Protein AF-A0A7V8XJC9-F1 (afdb_monomer_lite)

Secondary structure (DSSP, 8-state):
--SHHHHHHHHHHHHHHHHHHHHHHHHHHHHHHHH--HHHHHHHHHHHHHHHHHHHHHHHHHHHHH-HHHHHHHHHHHHHHHHHHHHHHHHHH-

Structure (mmCIF, N/CA/C/O backbone):
data_AF-A0A7V8XJC9-F1
#
_entry.id   AF-A0A7V8XJC9-F1
#
loop_
_atom_site.group_PDB
_atom_site.id
_atom_site.type_symbol
_atom_site.label_atom_id
_atom_site.label_alt_id
_atom_site.label_comp_id
_atom_site.label_asym_id
_atom_site.label_entity_id
_atom_site.label_seq_id
_atom_site.pdbx_PDB_ins_code
_atom_site.Cartn_x
_atom_site.Cartn_y
_atom_site.Cartn_z
_atom_site.occupancy
_atom_site.B_iso_or_equiv
_atom_site.auth_seq_id
_atom_site.auth_comp_id
_atom_site.auth_asym_id
_atom_site.auth_atom_id
_atom_site.pdbx_PDB_model_num
ATOM 1 N N . MET A 1 1 ? 27.954 10.703 -20.710 1.00 50.50 1 MET A N 1
ATOM 2 C CA . MET A 1 1 ? 26.887 10.033 -19.932 1.00 50.50 1 MET A CA 1
ATOM 3 C C . MET A 1 1 ? 26.847 10.648 -18.543 1.00 50.50 1 MET A C 1
ATOM 5 O O . MET A 1 1 ? 27.680 10.333 -17.701 1.00 50.50 1 MET A O 1
ATOM 9 N N . THR A 1 2 ? 25.978 11.633 -18.349 1.00 59.44 2 THR A N 1
ATOM 10 C CA . THR A 1 2 ? 25.906 12.434 -17.121 1.00 59.44 2 THR A CA 1
ATOM 11 C C . THR A 1 2 ? 25.391 11.551 -15.981 1.00 59.44 2 THR A C 1
ATOM 13 O O . THR A 1 2 ? 24.415 10.839 -16.175 1.00 59.44 2 THR A O 1
ATOM 16 N N . ARG A 1 3 ? 26.045 11.555 -14.810 1.00 68.75 3 ARG A N 1
ATOM 17 C CA . ARG A 1 3 ? 25.683 10.723 -13.633 1.00 68.75 3 ARG A CA 1
ATOM 18 C C . ARG A 1 3 ? 24.507 11.286 -12.816 1.00 68.75 3 ARG A C 1
ATOM 20 O O . ARG A 1 3 ? 24.005 10.632 -11.907 1.00 68.75 3 ARG A O 1
ATOM 27 N N . VAL A 1 4 ? 24.051 12.484 -13.179 1.00 76.12 4 VAL A N 1
ATOM 28 C CA . VAL A 1 4 ? 22.926 13.224 -12.583 1.00 76.12 4 VAL A CA 1
ATOM 29 C C . VAL A 1 4 ? 21.620 12.412 -12.451 1.00 76.12 4 VAL A C 1
ATOM 31 O O . VAL A 1 4 ? 21.049 12.436 -11.362 1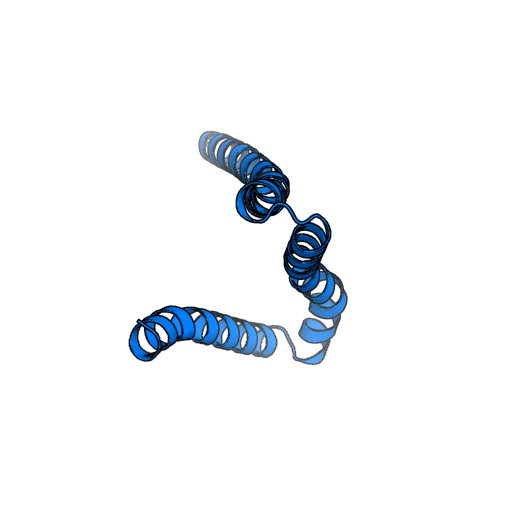.00 76.12 4 VAL A O 1
ATOM 34 N N . PRO A 1 5 ? 21.145 11.643 -13.456 1.00 80.00 5 PRO A N 1
ATOM 35 C CA . PRO A 1 5 ? 19.902 10.883 -13.326 1.00 80.00 5 PRO A CA 1
ATOM 36 C C . PRO A 1 5 ? 19.999 9.749 -12.296 1.00 80.00 5 PRO A C 1
ATOM 38 O O . PRO A 1 5 ? 19.009 9.466 -11.632 1.00 80.00 5 PRO A O 1
ATOM 41 N N . LEU A 1 6 ? 21.179 9.147 -12.096 1.00 86.19 6 LEU A N 1
ATOM 42 C CA . LEU A 1 6 ? 21.379 8.116 -11.069 1.00 86.19 6 LEU A CA 1
ATOM 43 C C . LEU A 1 6 ? 21.334 8.712 -9.659 1.00 86.19 6 LEU A C 1
ATOM 45 O O . LEU A 1 6 ? 20.706 8.139 -8.775 1.00 86.19 6 LEU A O 1
ATOM 49 N N . GLY A 1 7 ? 21.957 9.878 -9.458 1.00 89.75 7 GLY A N 1
ATOM 50 C CA . GLY A 1 7 ? 21.912 10.587 -8.176 1.00 89.75 7 GLY A CA 1
ATOM 51 C C . GLY A 1 7 ? 20.489 10.990 -7.785 1.00 89.75 7 GLY A C 1
ATOM 52 O O . GLY A 1 7 ? 20.084 10.773 -6.645 1.00 89.75 7 GLY A O 1
ATOM 53 N N . ALA A 1 8 ? 19.708 11.496 -8.744 1.00 87.44 8 ALA A N 1
ATOM 54 C CA . ALA A 1 8 ? 18.303 11.839 -8.530 1.00 87.44 8 ALA A CA 1
ATOM 55 C C . ALA A 1 8 ? 17.446 10.606 -8.190 1.00 87.44 8 ALA A C 1
ATOM 57 O O . ALA A 1 8 ? 16.665 10.647 -7.241 1.00 87.44 8 ALA A O 1
ATOM 58 N N . LEU A 1 9 ? 17.632 9.495 -8.912 1.00 91.56 9 LEU A N 1
ATOM 59 C CA . LEU A 1 9 ? 16.942 8.230 -8.639 1.00 91.56 9 LEU A CA 1
ATOM 60 C C . LEU A 1 9 ? 17.261 7.692 -7.242 1.00 91.56 9 LEU A C 1
ATOM 62 O O . LEU A 1 9 ? 16.352 7.299 -6.518 1.00 91.56 9 LEU A O 1
ATOM 66 N N . LEU A 1 10 ? 18.537 7.697 -6.852 1.00 92.50 10 LEU A N 1
ATOM 67 C CA . LEU A 1 10 ? 18.970 7.228 -5.536 1.00 92.50 10 LEU A CA 1
ATOM 68 C C . LEU A 1 10 ? 18.409 8.101 -4.416 1.00 92.50 10 LEU A C 1
ATOM 70 O O . LEU A 1 10 ? 17.877 7.567 -3.447 1.00 92.50 10 LEU A O 1
ATOM 74 N N . ALA A 1 11 ? 18.472 9.426 -4.559 1.00 93.38 11 ALA A N 1
ATOM 75 C CA . ALA A 1 11 ? 17.903 10.347 -3.580 1.00 93.38 11 ALA A CA 1
ATOM 76 C C . ALA A 1 11 ? 16.389 10.137 -3.431 1.00 93.38 11 ALA A C 1
ATOM 78 O O . ALA A 1 11 ? 15.898 9.981 -2.313 1.00 93.38 11 ALA A O 1
ATOM 79 N N . ALA A 1 12 ? 15.661 10.046 -4.549 1.00 91.69 12 ALA A N 1
ATOM 80 C CA . ALA A 1 12 ? 14.233 9.747 -4.540 1.00 91.69 12 ALA A CA 1
ATOM 81 C C . ALA A 1 12 ? 13.943 8.403 -3.855 1.00 91.69 12 ALA A C 1
ATOM 83 O O . ALA A 1 12 ? 13.041 8.318 -3.027 1.00 91.69 12 ALA A O 1
ATOM 84 N N . ASN A 1 13 ? 14.737 7.368 -4.138 1.00 92.44 13 ASN A N 1
ATOM 85 C CA . ASN A 1 13 ? 14.567 6.044 -3.547 1.00 92.44 13 ASN A CA 1
ATOM 86 C C . ASN A 1 13 ? 14.814 6.053 -2.029 1.00 92.44 13 ASN A C 1
ATOM 88 O O . ASN A 1 13 ? 13.998 5.528 -1.276 1.00 92.44 13 ASN A O 1
ATOM 92 N N . VAL A 1 14 ? 15.875 6.724 -1.567 1.00 94.38 14 VAL A N 1
ATOM 93 C CA . VAL A 1 14 ? 16.182 6.891 -0.136 1.00 94.38 14 VAL A CA 1
ATOM 94 C C . VAL A 1 14 ? 15.043 7.604 0.586 1.00 94.38 14 VAL A C 1
ATOM 96 O O . VAL A 1 14 ? 14.587 7.134 1.630 1.00 94.38 14 VAL A O 1
ATOM 99 N N . ILE A 1 15 ? 14.549 8.707 0.019 1.00 94.00 15 ILE A N 1
ATOM 100 C CA . ILE A 1 15 ? 13.414 9.450 0.576 1.00 94.00 15 ILE A CA 1
ATOM 101 C C . ILE A 1 15 ? 12.177 8.548 0.634 1.00 94.00 15 ILE A C 1
ATOM 103 O O . ILE A 1 15 ? 11.527 8.461 1.674 1.00 94.00 15 ILE A O 1
ATOM 107 N N . SER A 1 16 ? 11.887 7.822 -0.447 1.00 91.31 16 SER A N 1
ATOM 108 C CA . SER A 1 16 ? 10.709 6.959 -0.542 1.00 91.31 16 SER A CA 1
ATOM 109 C C . SER A 1 16 ? 10.754 5.800 0.455 1.00 91.31 16 SER A C 1
ATOM 111 O O . SER A 1 16 ? 9.764 5.539 1.137 1.00 91.31 16 SER A O 1
ATOM 113 N N . ILE A 1 17 ? 11.899 5.122 0.588 1.00 92.00 17 ILE A N 1
ATOM 114 C CA . ILE A 1 17 ? 12.078 4.031 1.556 1.00 92.00 17 ILE A CA 1
ATOM 115 C C . ILE A 1 17 ? 11.942 4.569 2.978 1.00 92.00 17 ILE A C 1
ATOM 117 O O . ILE A 1 17 ? 11.254 3.958 3.796 1.00 92.00 17 ILE A O 1
ATOM 121 N N . THR A 1 18 ? 12.556 5.716 3.269 1.00 92.62 18 THR A N 1
ATOM 122 C CA . THR A 1 18 ? 12.471 6.350 4.591 1.00 92.62 18 THR A CA 1
ATOM 123 C C . THR A 1 18 ? 11.025 6.698 4.930 1.00 92.62 18 THR A C 1
ATOM 125 O O . THR A 1 18 ? 10.537 6.312 5.991 1.00 92.62 18 THR A O 1
ATOM 128 N N . GLY A 1 19 ? 10.308 7.335 4.000 1.00 87.94 19 GLY A N 1
ATOM 129 C CA . GLY A 1 19 ? 8.885 7.634 4.145 1.00 87.94 19 GLY A CA 1
ATOM 130 C C . GLY A 1 19 ? 8.062 6.376 4.407 1.00 87.94 19 GLY A C 1
ATOM 131 O O . GLY A 1 19 ? 7.310 6.330 5.373 1.00 87.94 19 GLY A O 1
ATOM 132 N N . ASN A 1 20 ? 8.281 5.311 3.633 1.00 89.56 20 ASN A N 1
ATOM 133 C CA . ASN A 1 20 ? 7.557 4.052 3.802 1.00 89.56 20 ASN A CA 1
ATOM 134 C C . ASN A 1 20 ? 7.794 3.416 5.185 1.00 89.56 20 ASN A C 1
ATOM 136 O O . ASN A 1 20 ? 6.864 2.886 5.793 1.00 89.56 20 ASN A O 1
ATOM 140 N N . ARG A 1 21 ? 9.021 3.496 5.718 1.00 86.50 21 ARG A N 1
ATOM 141 C CA . ARG A 1 21 ? 9.335 3.035 7.082 1.00 86.50 21 ARG A CA 1
ATOM 142 C C . ARG A 1 21 ? 8.645 3.879 8.147 1.00 86.50 21 ARG A C 1
ATOM 144 O O . ARG A 1 21 ? 8.100 3.319 9.093 1.00 86.50 21 ARG A O 1
ATOM 151 N N . LEU A 1 22 ? 8.620 5.199 7.976 1.00 88.38 22 LEU A N 1
ATOM 152 C CA . LEU A 1 22 ? 7.892 6.093 8.876 1.00 88.38 22 LEU A CA 1
ATOM 153 C C . LEU A 1 22 ? 6.388 5.793 8.852 1.00 88.38 22 LEU A C 1
ATOM 155 O O . LEU A 1 22 ? 5.785 5.666 9.912 1.00 88.38 22 LEU A O 1
ATOM 159 N N . THR A 1 23 ? 5.791 5.585 7.676 1.00 86.44 23 THR A N 1
ATOM 160 C CA . THR A 1 23 ? 4.370 5.228 7.525 1.00 86.44 23 THR A CA 1
ATOM 161 C C . THR A 1 23 ? 4.021 3.911 8.222 1.00 86.44 23 THR A C 1
ATOM 163 O O . THR A 1 23 ? 2.985 3.830 8.882 1.00 86.44 23 THR A O 1
ATOM 166 N N . GLN A 1 24 ? 4.899 2.904 8.142 1.00 81.38 24 GLN A N 1
ATOM 167 C CA . GLN A 1 24 ? 4.713 1.615 8.824 1.00 81.38 24 GLN A CA 1
ATOM 168 C C . GLN A 1 24 ? 4.606 1.752 10.350 1.00 81.38 24 GLN A C 1
ATOM 170 O O . GLN A 1 24 ? 3.923 0.948 10.978 1.00 81.38 24 GLN A O 1
ATOM 175 N N . LEU A 1 25 ? 5.241 2.768 10.941 1.00 82.25 25 LEU A N 1
ATOM 176 C CA . LEU A 1 25 ? 5.140 3.072 12.371 1.00 82.25 25 LEU A CA 1
ATOM 177 C C . LEU A 1 25 ? 3.997 4.052 12.675 1.00 82.25 25 LEU A C 1
ATOM 179 O O . LEU A 1 25 ? 3.284 3.890 13.666 1.00 82.25 25 LEU A O 1
ATOM 183 N N . ALA A 1 26 ? 3.798 5.047 11.810 1.00 82.75 26 ALA A N 1
ATOM 184 C CA . ALA A 1 26 ? 2.823 6.114 11.998 1.00 82.75 26 ALA A CA 1
ATOM 185 C C . ALA A 1 26 ? 1.375 5.610 11.950 1.00 82.75 26 ALA A C 1
ATOM 187 O O . ALA A 1 26 ? 0.565 6.057 12.755 1.00 82.75 26 ALA A O 1
ATOM 188 N N . ILE A 1 27 ? 1.039 4.669 11.056 1.00 80.75 27 ILE A N 1
ATOM 189 C CA . ILE A 1 27 ? -0.333 4.143 10.938 1.00 80.75 27 ILE A CA 1
ATOM 190 C C . ILE A 1 27 ? -0.770 3.416 12.227 1.00 80.75 27 ILE A C 1
ATOM 192 O O . ILE A 1 27 ? -1.795 3.798 12.798 1.00 80.75 27 ILE A O 1
ATOM 196 N N . PRO A 1 28 ? -0.018 2.426 12.753 1.00 77.50 28 PRO A N 1
ATOM 197 C CA . PRO A 1 28 ? -0.353 1.800 14.031 1.00 77.50 28 PRO A CA 1
ATOM 198 C C . PRO A 1 28 ? -0.393 2.800 15.192 1.00 77.50 28 PRO A C 1
ATOM 200 O O . PRO A 1 28 ? -1.313 2.747 16.011 1.00 77.50 28 PRO A O 1
ATOM 203 N N . TRP A 1 29 ? 0.565 3.735 15.249 1.00 80.81 29 TRP A N 1
ATOM 204 C CA . TRP A 1 29 ? 0.592 4.780 16.277 1.00 80.81 29 TRP A CA 1
ATOM 205 C C . TRP A 1 29 ? -0.672 5.641 16.233 1.00 80.81 29 TRP A C 1
ATOM 207 O O . TRP A 1 29 ? -1.302 5.874 17.262 1.00 80.81 29 TRP A O 1
ATOM 217 N N . PHE A 1 30 ? -1.078 6.089 15.048 1.00 78.81 30 PHE A N 1
ATOM 218 C CA . PHE A 1 30 ? -2.269 6.911 14.865 1.00 78.81 30 PHE A CA 1
ATOM 219 C C . PHE A 1 30 ? -3.536 6.181 15.323 1.00 78.81 30 PHE A C 1
ATOM 221 O O . PHE A 1 30 ? -4.358 6.754 16.039 1.00 78.81 30 PHE A O 1
ATOM 228 N N . VAL A 1 31 ? -3.671 4.894 14.990 1.00 77.44 31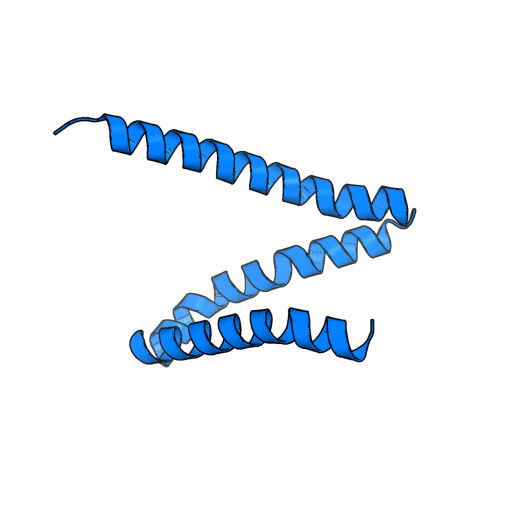 VAL A N 1
ATOM 229 C CA . VAL A 1 31 ? -4.784 4.053 15.467 1.00 77.44 31 VAL A CA 1
ATOM 230 C C . VAL A 1 31 ? -4.750 3.903 16.986 1.00 77.44 31 VAL A C 1
ATOM 232 O O . VAL A 1 31 ? -5.794 3.983 17.636 1.00 77.44 31 VAL A O 1
ATOM 235 N N . LEU A 1 32 ? -3.561 3.728 17.569 1.00 78.31 32 LEU A N 1
ATOM 236 C CA . LEU A 1 32 ? -3.403 3.624 19.018 1.00 78.31 32 LEU A CA 1
ATOM 237 C C . LEU A 1 32 ? -3.848 4.914 19.715 1.00 78.31 32 LEU A C 1
ATOM 239 O O . LEU A 1 32 ? -4.586 4.853 20.694 1.00 78.31 32 LEU A O 1
ATOM 243 N N . GLN A 1 33 ? -3.449 6.071 19.185 1.00 81.06 33 GLN A N 1
ATOM 244 C CA . GLN A 1 33 ? -3.767 7.373 19.766 1.00 81.06 33 GLN A CA 1
ATOM 245 C C . GLN A 1 33 ? -5.249 7.739 19.614 1.00 81.06 33 GLN A C 1
ATOM 247 O O . GLN A 1 33 ? -5.838 8.297 20.534 1.00 81.06 33 GLN A O 1
ATOM 252 N N . THR A 1 34 ? -5.863 7.408 18.477 1.00 74.50 34 THR A N 1
ATOM 253 C CA . THR A 1 34 ? -7.282 7.708 18.214 1.00 74.50 34 THR A CA 1
ATOM 254 C C . THR A 1 34 ? -8.236 6.739 18.905 1.00 74.50 34 THR A C 1
ATOM 256 O O . THR A 1 34 ? -9.323 7.142 19.308 1.00 74.50 34 THR A O 1
ATOM 259 N N . THR A 1 35 ? -7.847 5.471 19.067 1.00 78.06 35 THR A N 1
ATOM 260 C CA . THR A 1 35 ? -8.753 4.421 19.565 1.00 78.06 35 THR A CA 1
ATOM 261 C C . THR A 1 35 ? -8.455 3.971 20.996 1.00 78.06 35 THR A C 1
ATOM 263 O O . THR A 1 35 ? -9.284 3.287 21.594 1.00 78.06 35 THR A O 1
ATOM 266 N N . GLY A 1 36 ? -7.265 4.261 21.535 1.00 77.00 36 GLY A N 1
ATOM 267 C CA . GLY A 1 36 ? -6.813 3.824 22.865 1.00 77.00 36 GLY A CA 1
ATOM 268 C C . GLY A 1 36 ? -6.633 2.306 23.031 1.00 77.00 36 GLY A C 1
ATOM 269 O O . GLY A 1 36 ? -6.282 1.839 24.111 1.00 77.00 36 GLY A O 1
ATOM 270 N N . SER A 1 37 ? -6.874 1.511 21.982 1.00 78.12 37 SER A N 1
ATOM 271 C CA . SER A 1 37 ? -6.917 0.047 22.041 1.00 78.12 37 SER A CA 1
ATOM 272 C C . SER A 1 37 ? -5.752 -0.585 21.283 1.00 78.12 37 SER A C 1
ATOM 274 O O . SER A 1 37 ? -5.725 -0.598 20.052 1.00 78.12 37 SER A O 1
ATOM 276 N N . VAL A 1 38 ? -4.836 -1.201 22.033 1.00 77.50 38 VAL A N 1
ATOM 277 C CA . VAL A 1 38 ? -3.668 -1.928 21.503 1.00 77.50 38 VAL A CA 1
ATOM 278 C C . VAL A 1 38 ? -4.081 -3.090 20.586 1.00 77.50 38 VAL A C 1
ATOM 280 O O . VAL A 1 38 ? -3.419 -3.354 19.585 1.00 77.50 38 VAL A O 1
ATOM 283 N N . ALA A 1 39 ? -5.209 -3.751 20.872 1.00 80.19 39 ALA A N 1
ATOM 284 C CA . ALA A 1 39 ? -5.709 -4.862 20.062 1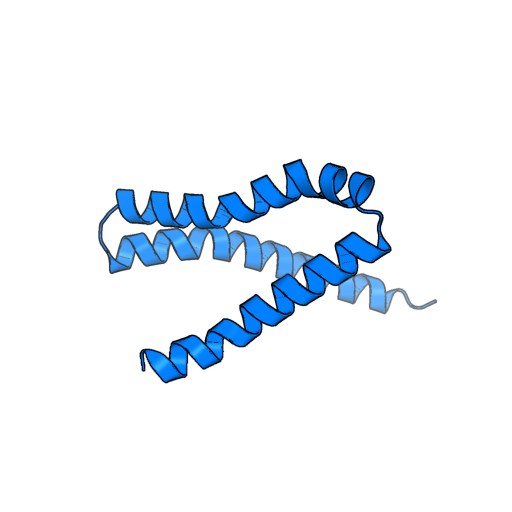.00 80.19 39 ALA A CA 1
ATOM 285 C C . ALA A 1 39 ? -6.081 -4.421 18.635 1.00 80.19 39 ALA A C 1
ATOM 287 O O . ALA A 1 39 ? -5.719 -5.086 17.666 1.00 80.19 39 ALA A O 1
ATOM 288 N N . LYS A 1 40 ? -6.747 -3.266 18.491 1.00 74.56 40 LYS A N 1
ATOM 289 C CA . LYS A 1 40 ? -7.102 -2.703 17.177 1.00 74.56 40 LYS A CA 1
ATOM 290 C C . LYS A 1 40 ? -5.863 -2.245 16.408 1.00 74.56 40 LYS A C 1
ATOM 292 O O . LYS A 1 40 ? -5.772 -2.489 15.209 1.00 74.56 40 LYS A O 1
ATOM 297 N N . THR A 1 41 ? -4.882 -1.666 17.099 1.00 78.81 41 THR A N 1
ATOM 298 C CA . THR A 1 41 ? -3.578 -1.316 16.518 1.00 78.81 41 THR A CA 1
ATOM 299 C C . THR A 1 41 ? -2.849 -2.538 15.958 1.00 78.81 41 THR A C 1
ATOM 301 O O . THR A 1 41 ? -2.371 -2.496 14.824 1.00 78.81 41 THR A O 1
ATOM 304 N N . GLY A 1 42 ? -2.806 -3.643 16.710 1.00 78.94 42 GLY A N 1
ATOM 305 C CA . GLY A 1 42 ? -2.215 -4.901 16.246 1.00 78.94 42 GLY A CA 1
ATOM 306 C C . GLY A 1 42 ? -2.933 -5.474 15.022 1.00 78.94 42 GLY A C 1
ATOM 307 O O . GLY A 1 42 ? -2.284 -5.923 14.081 1.00 78.94 42 GLY A O 1
ATOM 308 N N . LEU A 1 43 ? -4.266 -5.386 14.993 1.00 84.56 43 LEU A N 1
ATOM 309 C CA . LEU A 1 43 ? -5.088 -5.865 13.880 1.00 84.56 43 LEU A CA 1
ATOM 310 C C . LEU A 1 43 ? -4.845 -5.049 12.599 1.00 84.56 43 LEU A C 1
ATOM 312 O O . LEU A 1 43 ? -4.639 -5.621 11.532 1.00 84.56 43 LEU A O 1
ATOM 316 N N . VAL A 1 44 ? -4.775 -3.718 12.705 1.00 80.12 44 VAL A N 1
ATOM 317 C CA . VAL A 1 44 ? -4.420 -2.841 11.575 1.00 80.12 44 VAL A CA 1
ATOM 318 C C . VAL A 1 44 ? -2.998 -3.117 11.088 1.00 80.12 44 VAL A C 1
ATOM 320 O O . VAL A 1 44 ? -2.777 -3.224 9.881 1.00 80.12 44 VAL A O 1
ATOM 323 N N . GLY A 1 45 ? -2.037 -3.294 12.001 1.00 81.31 45 GLY A N 1
ATOM 324 C CA . GLY A 1 45 ? -0.669 -3.668 11.636 1.00 81.31 45 GLY A CA 1
ATOM 325 C C . GLY A 1 45 ? -0.615 -5.004 10.887 1.00 81.31 45 GLY A C 1
ATOM 326 O O . GLY A 1 45 ? 0.038 -5.104 9.848 1.00 81.31 45 GLY A O 1
ATOM 327 N N . PHE A 1 46 ? -1.369 -6.004 11.352 1.00 82.56 46 PHE A N 1
ATOM 328 C CA . PHE A 1 46 ? -1.480 -7.308 10.699 1.00 82.56 46 PHE A CA 1
ATOM 329 C C . PHE A 1 46 ? -2.031 -7.191 9.275 1.00 82.56 46 PHE A C 1
ATOM 331 O O . PHE A 1 46 ? -1.381 -7.637 8.331 1.00 82.56 46 PHE A O 1
ATOM 338 N N . PHE A 1 47 ? -3.176 -6.528 9.091 1.00 85.12 47 PHE A N 1
ATOM 339 C CA . PHE A 1 47 ? -3.776 -6.337 7.766 1.00 85.12 47 PHE A CA 1
ATOM 340 C C . PHE A 1 47 ? -2.955 -5.429 6.842 1.00 85.12 47 PHE A C 1
ATOM 342 O O . PHE A 1 47 ? -3.126 -5.494 5.629 1.00 85.12 47 PHE A O 1
ATOM 349 N N . SER A 1 48 ? -2.037 -4.627 7.384 1.00 80.94 48 SER A N 1
ATOM 350 C CA . SER A 1 48 ? -1.104 -3.825 6.580 1.00 80.94 48 SER A CA 1
ATOM 351 C C . SER A 1 48 ? 0.043 -4.666 6.004 1.00 80.94 48 SER A C 1
ATOM 353 O O . SER A 1 48 ? 0.549 -4.367 4.925 1.00 80.94 48 SER A O 1
ATOM 355 N N . LEU A 1 49 ? 0.463 -5.724 6.707 1.00 81.12 49 LEU A N 1
ATOM 356 C CA . LEU A 1 49 ? 1.560 -6.612 6.291 1.00 81.12 49 LEU A CA 1
AT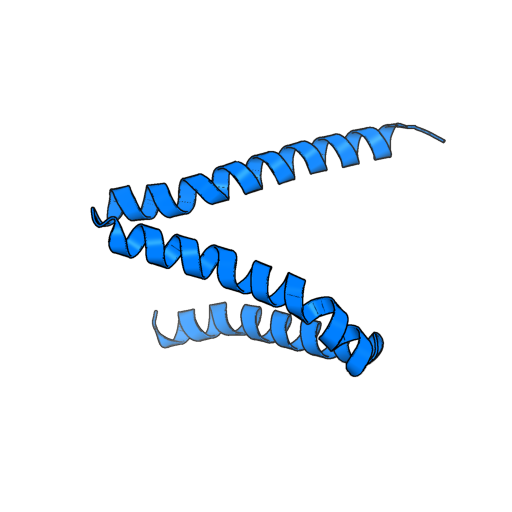OM 357 C C . LEU A 1 49 ? 1.073 -7.852 5.535 1.00 81.12 49 LEU A C 1
ATOM 359 O O . LEU A 1 49 ? 1.776 -8.355 4.660 1.00 81.12 49 LEU A O 1
ATOM 363 N N . LEU A 1 50 ? -0.132 -8.330 5.846 1.00 85.69 50 LEU A N 1
ATOM 364 C CA . LEU A 1 50 ? -0.729 -9.527 5.257 1.00 85.69 50 LEU A CA 1
ATOM 365 C C . LEU A 1 50 ? -0.694 -9.534 3.713 1.00 85.69 50 LEU A C 1
ATOM 367 O O . LEU A 1 50 ? -0.222 -10.524 3.151 1.00 85.69 50 LEU A O 1
ATOM 371 N N . PRO A 1 51 ? -1.098 -8.463 2.998 1.00 78.69 51 PRO A N 1
ATOM 372 C CA . PRO A 1 51 ? -1.109 -8.462 1.537 1.00 78.69 51 PRO A CA 1
ATOM 373 C C . PRO A 1 51 ? 0.304 -8.555 0.962 1.00 78.69 51 PRO A C 1
ATOM 375 O O . PRO A 1 51 ? 0.519 -9.239 -0.037 1.00 78.69 51 PRO A O 1
ATOM 378 N N . PHE A 1 52 ? 1.275 -7.906 1.614 1.00 81.25 52 PHE A N 1
ATOM 379 C CA . PHE A 1 52 ? 2.682 -7.954 1.221 1.00 81.25 52 PHE A CA 1
ATOM 380 C C . PHE A 1 52 ? 3.261 -9.356 1.370 1.00 81.25 52 PHE A C 1
ATOM 382 O O . PHE A 1 52 ? 3.928 -9.830 0.456 1.00 81.25 52 PHE A O 1
ATOM 389 N N . VAL A 1 53 ? 2.992 -10.025 2.494 1.00 85.69 53 VAL A N 1
ATOM 390 C CA . VAL A 1 53 ? 3.482 -11.386 2.758 1.00 85.69 53 VAL A CA 1
ATOM 391 C C . VAL A 1 53 ? 2.851 -12.393 1.798 1.00 85.69 53 VAL A C 1
ATOM 393 O O . VAL A 1 53 ? 3.548 -13.237 1.242 1.00 85.69 53 VAL A O 1
ATOM 396 N N . ILE A 1 54 ? 1.544 -12.289 1.555 1.00 86.44 54 ILE A N 1
ATOM 397 C CA . ILE A 1 54 ? 0.854 -13.154 0.591 1.00 86.44 54 ILE A CA 1
ATOM 398 C C . ILE A 1 54 ? 1.405 -12.917 -0.819 1.00 86.44 54 ILE A C 1
ATOM 400 O O . ILE A 1 54 ? 1.722 -13.875 -1.524 1.00 86.44 54 ILE A O 1
ATOM 404 N N . SER A 1 55 ? 1.569 -11.653 -1.218 1.00 83.00 55 SER A N 1
ATOM 405 C CA . SER A 1 55 ? 2.091 -11.302 -2.542 1.00 83.00 55 SER A CA 1
ATOM 406 C C . SER A 1 55 ? 3.544 -11.735 -2.726 1.00 83.00 55 SER A C 1
ATOM 408 O O . SER A 1 55 ? 3.902 -12.180 -3.811 1.00 83.00 55 SER A O 1
ATOM 410 N N . SER A 1 56 ? 4.386 -11.652 -1.692 1.00 81.50 56 SER A N 1
ATOM 411 C CA . SER A 1 56 ? 5.783 -12.087 -1.782 1.00 81.50 56 SER A CA 1
ATOM 412 C C . SER A 1 56 ? 5.921 -13.609 -1.813 1.00 81.50 56 SER A C 1
ATOM 414 O O . SER A 1 56 ? 6.731 -14.125 -2.579 1.00 81.50 56 SER A O 1
ATOM 416 N N . ALA A 1 57 ? 5.113 -14.333 -1.033 1.00 85.94 57 ALA A N 1
ATOM 417 C CA . ALA A 1 57 ? 5.151 -15.792 -0.982 1.00 85.94 57 ALA A CA 1
ATOM 418 C C . ALA A 1 57 ? 4.542 -16.440 -2.234 1.00 85.94 57 ALA A C 1
ATOM 420 O O . ALA A 1 57 ? 5.083 -17.408 -2.763 1.00 85.94 57 ALA A O 1
ATOM 421 N N . LEU A 1 58 ? 3.409 -15.917 -2.708 1.00 83.50 58 LEU A N 1
ATOM 422 C CA . LEU A 1 58 ? 2.649 -16.529 -3.798 1.00 83.50 58 LEU A CA 1
ATOM 423 C C . LEU A 1 58 ? 2.901 -15.872 -5.154 1.00 83.50 58 LEU A C 1
ATOM 425 O O . LEU A 1 58 ? 2.627 -16.498 -6.173 1.00 83.50 58 LEU A O 1
ATOM 429 N N . GLY A 1 59 ? 3.429 -14.646 -5.196 1.00 78.38 59 GLY A N 1
ATOM 430 C CA . GLY A 1 59 ? 3.588 -13.878 -6.432 1.00 78.38 59 GLY A CA 1
ATOM 431 C C . GLY A 1 59 ? 4.398 -14.618 -7.491 1.00 78.38 59 GLY A C 1
ATOM 432 O O . GLY A 1 59 ? 3.937 -14.740 -8.620 1.00 78.38 59 GLY A O 1
ATOM 433 N N . GLY A 1 60 ? 5.548 -15.189 -7.116 1.00 79.19 60 GLY A N 1
ATOM 434 C CA . GLY A 1 60 ? 6.378 -15.979 -8.034 1.00 79.19 60 GLY A CA 1
ATOM 435 C C . GLY A 1 60 ? 5.652 -17.220 -8.556 1.00 79.19 60 GLY A C 1
ATOM 436 O O . GLY A 1 60 ? 5.486 -17.379 -9.758 1.00 79.19 60 GLY A O 1
ATOM 437 N N . VAL A 1 61 ? 5.105 -18.043 -7.655 1.00 82.38 61 VAL A N 1
ATOM 438 C CA . VAL A 1 61 ? 4.410 -19.294 -8.018 1.00 82.38 61 VAL A CA 1
ATOM 439 C C . VAL A 1 61 ? 3.179 -19.038 -8.895 1.00 82.38 61 VAL A C 1
ATOM 441 O O . VAL A 1 61 ? 2.920 -19.778 -9.844 1.00 82.38 61 VAL A O 1
ATOM 444 N N . ILE A 1 62 ? 2.404 -17.994 -8.594 1.00 79.12 62 ILE A N 1
ATOM 445 C CA . ILE A 1 62 ? 1.218 -17.608 -9.367 1.00 79.12 62 ILE A CA 1
ATOM 446 C C . ILE A 1 62 ? 1.633 -17.113 -10.758 1.00 79.12 62 ILE A C 1
ATOM 448 O O . ILE A 1 62 ? 1.038 -17.535 -11.752 1.00 79.12 62 ILE A O 1
ATOM 452 N N . VAL A 1 63 ? 2.656 -16.259 -10.848 1.00 79.75 63 VAL A N 1
ATOM 453 C CA . VAL A 1 63 ? 3.161 -15.731 -12.127 1.00 79.75 63 VAL A CA 1
ATOM 454 C C . VAL A 1 63 ? 3.742 -16.848 -12.991 1.00 79.75 63 VAL A C 1
ATOM 456 O O . VAL A 1 63 ? 3.413 -16.926 -14.177 1.00 79.75 63 VAL A O 1
ATOM 459 N N . ASP A 1 64 ? 4.518 -17.750 -12.394 1.00 82.25 64 ASP A N 1
ATOM 460 C CA . ASP A 1 64 ? 5.125 -18.889 -13.083 1.00 82.25 64 ASP A CA 1
ATOM 461 C C . ASP A 1 64 ? 4.055 -19.853 -13.619 1.00 82.25 64 ASP A C 1
ATOM 463 O O . ASP A 1 64 ? 4.196 -20.395 -14.716 1.00 82.25 64 ASP A O 1
ATOM 467 N N . ARG A 1 65 ? 2.939 -20.034 -12.893 1.00 81.94 65 ARG A N 1
ATOM 468 C CA . ARG A 1 65 ? 1.861 -20.957 -13.288 1.00 81.94 65 ARG A CA 1
ATOM 469 C C . ARG A 1 65 ? 0.861 -20.361 -14.284 1.00 81.94 65 ARG A C 1
ATOM 471 O O . ARG A 1 65 ? 0.344 -21.094 -15.124 1.00 81.94 65 ARG A O 1
ATOM 478 N N . LEU A 1 66 ? 0.556 -19.063 -14.204 1.00 79.19 66 LEU A N 1
ATOM 479 C CA . LEU A 1 66 ? -0.354 -18.392 -15.150 1.00 79.19 66 LEU A CA 1
ATOM 480 C C . LEU A 1 66 ? 0.355 -17.908 -16.425 1.00 79.19 66 LEU A C 1
ATOM 482 O O . LEU A 1 66 ? -0.308 -17.688 -17.444 1.00 79.19 66 LEU A O 1
ATOM 486 N N . GLY A 1 67 ? 1.677 -17.747 -16.375 1.00 81.25 67 GLY A N 1
ATOM 487 C CA . GLY A 1 67 ? 2.481 -17.115 -17.412 1.00 81.25 67 GLY A CA 1
ATOM 488 C C . GLY A 1 67 ? 2.444 -15.586 -17.319 1.00 81.25 67 GLY A C 1
ATOM 489 O O . GLY A 1 67 ? 1.391 -14.979 -17.094 1.00 81.25 67 GLY A O 1
ATOM 490 N N . TYR A 1 68 ? 3.599 -14.953 -17.558 1.00 79.12 68 TYR A N 1
ATOM 491 C CA . TYR A 1 68 ? 3.835 -13.512 -17.368 1.00 79.12 68 TYR A CA 1
ATOM 492 C C . TYR A 1 68 ? 2.737 -12.602 -17.942 1.00 79.12 68 TYR A C 1
ATOM 494 O O . TYR A 1 68 ? 2.290 -11.667 -17.280 1.00 79.12 68 TYR A O 1
ATOM 502 N N . ARG A 1 69 ? 2.244 -12.894 -19.155 1.00 81.69 69 ARG A N 1
ATOM 503 C CA . ARG A 1 69 ? 1.232 -12.056 -19.821 1.00 81.69 69 ARG A CA 1
ATOM 504 C C . ARG A 1 69 ? -0.133 -12.108 -19.131 1.00 81.69 69 ARG A C 1
ATOM 506 O O . ARG A 1 69 ? -0.793 -11.083 -19.022 1.00 81.69 69 ARG A O 1
ATOM 513 N N . ARG A 1 70 ? -0.571 -13.286 -18.675 1.00 81.75 70 ARG A N 1
ATOM 514 C CA . ARG A 1 70 ? -1.878 -13.438 -18.012 1.00 81.75 70 ARG A CA 1
ATOM 515 C C . ARG A 1 70 ? -1.835 -12.905 -16.588 1.00 81.75 70 ARG A C 1
ATOM 517 O O . ARG A 1 70 ? -2.783 -12.248 -16.178 1.00 81.75 70 ARG A O 1
ATOM 524 N N . ALA A 1 71 ? -0.735 -13.137 -15.873 1.00 82.50 71 ALA A N 1
ATOM 525 C CA . ALA A 1 71 ? -0.551 -12.597 -14.531 1.00 82.50 71 ALA A CA 1
ATOM 526 C C . ALA A 1 71 ? -0.593 -11.059 -14.525 1.00 82.50 71 ALA A C 1
ATOM 528 O O . ALA A 1 71 ? -1.314 -10.494 -13.711 1.00 82.50 71 ALA A O 1
ATOM 529 N N . SER A 1 72 ? 0.076 -10.406 -15.487 1.00 82.88 72 SER A N 1
ATOM 530 C CA . SER A 1 72 ? 0.030 -8.942 -15.643 1.00 82.88 72 SER A CA 1
ATOM 531 C C . SER A 1 72 ? -1.388 -8.430 -15.907 1.00 82.88 72 SER A C 1
ATOM 533 O O . SER A 1 72 ? -1.856 -7.523 -15.233 1.00 82.88 72 SER A O 1
ATOM 535 N N . VAL A 1 73 ? -2.120 -9.045 -16.843 1.00 85.06 73 VAL A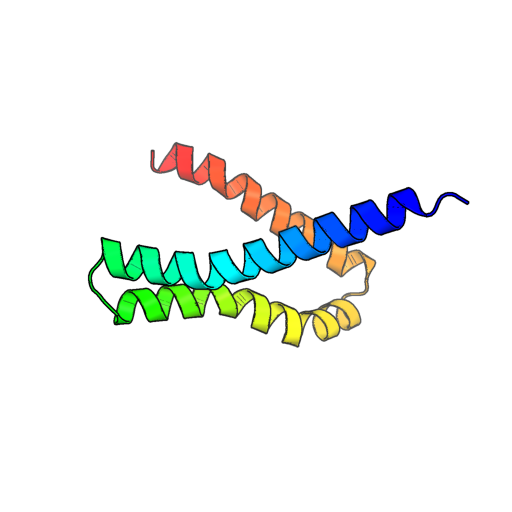 N 1
ATOM 536 C CA . VAL A 1 73 ? -3.496 -8.613 -17.150 1.00 85.06 73 VAL A CA 1
ATOM 537 C C . VAL A 1 73 ? -4.412 -8.769 -15.933 1.00 85.06 73 VAL A C 1
ATOM 539 O O . VAL A 1 73 ? -5.216 -7.886 -15.650 1.00 85.06 73 VAL A O 1
ATOM 542 N N . VAL A 1 74 ? -4.287 -9.868 -15.183 1.00 85.88 74 VAL A N 1
ATOM 543 C CA . VAL A 1 74 ? -5.086 -10.090 -13.969 1.00 85.88 74 VAL A CA 1
ATOM 544 C C . VAL A 1 74 ? -4.720 -9.090 -12.869 1.00 85.88 74 VAL A C 1
ATOM 546 O O . VAL A 1 74 ? -5.626 -8.557 -12.231 1.00 85.88 74 VAL A O 1
ATOM 549 N N . SER A 1 75 ? -3.432 -8.790 -12.660 1.00 82.75 75 SER A N 1
ATOM 550 C CA . SER A 1 75 ? -3.011 -7.790 -11.669 1.00 82.75 75 SER A CA 1
ATOM 551 C C . SER A 1 75 ? -3.472 -6.382 -12.032 1.00 82.75 75 SER A C 1
ATOM 553 O O . SER A 1 75 ? -3.886 -5.633 -11.147 1.00 82.75 75 SER A O 1
ATOM 555 N N . ASP A 1 76 ? -3.458 -6.037 -13.318 1.00 86.25 76 ASP A N 1
ATOM 556 C CA . ASP A 1 76 ? -3.910 -4.733 -13.802 1.00 86.25 76 ASP A CA 1
ATOM 557 C C . ASP A 1 76 ? -5.428 -4.590 -13.643 1.00 86.25 76 ASP A C 1
ATOM 559 O O . ASP A 1 76 ? -5.908 -3.565 -13.160 1.00 86.25 76 ASP A O 1
ATOM 563 N N . LEU A 1 77 ? -6.197 -5.645 -13.942 1.00 89.31 77 LEU A N 1
ATOM 564 C CA . LEU A 1 77 ? -7.645 -5.672 -13.705 1.00 89.31 77 LEU A CA 1
ATOM 565 C C . LEU A 1 77 ? -7.994 -5.618 -12.211 1.00 89.31 77 LEU A C 1
ATOM 567 O O . LEU A 1 77 ? -8.922 -4.907 -11.820 1.00 89.31 77 LEU A O 1
ATOM 571 N N . ALA A 1 78 ? -7.252 -6.330 -11.360 1.00 85.88 78 ALA A N 1
ATOM 572 C CA . ALA A 1 78 ? -7.433 -6.293 -9.907 1.00 85.88 78 ALA A CA 1
ATOM 573 C C . ALA A 1 78 ? -7.095 -4.907 -9.324 1.00 85.88 78 ALA A C 1
ATOM 575 O O . ALA A 1 78 ? -7.809 -4.387 -8.464 1.00 85.88 78 ALA A O 1
ATOM 576 N N . SER A 1 79 ? -6.039 -4.272 -9.834 1.00 82.81 79 SER A N 1
ATOM 577 C CA . SER A 1 79 ? -5.654 -2.913 -9.441 1.00 82.81 79 SER A CA 1
ATOM 578 C C . SER A 1 79 ? -6.693 -1.893 -9.905 1.00 82.81 79 SER A C 1
ATOM 580 O O . SER A 1 79 ? -7.159 -1.080 -9.110 1.00 82.81 79 SER A O 1
ATOM 582 N N . GLY A 1 80 ? -7.122 -1.976 -11.167 1.00 85.62 80 GLY A N 1
ATOM 583 C CA . GLY A 1 80 ? -8.140 -1.093 -11.732 1.00 85.62 80 GLY A CA 1
ATOM 584 C C . GLY A 1 80 ? -9.478 -1.199 -11.002 1.00 85.62 80 GLY A C 1
ATOM 585 O O . GLY A 1 80 ? -10.081 -0.180 -10.676 1.00 85.62 80 GLY A O 1
ATOM 586 N N . SER A 1 81 ? -9.915 -2.416 -10.672 1.00 87.81 81 SER A N 1
ATOM 587 C CA . SER A 1 81 ? -11.138 -2.638 -9.888 1.00 87.81 81 SER A CA 1
ATOM 588 C C . SER A 1 81 ? -11.023 -2.109 -8.457 1.00 87.81 81 SER A C 1
ATOM 590 O O . SER A 1 81 ? -11.955 -1.465 -7.981 1.00 87.81 81 SER A O 1
ATOM 592 N N . SER A 1 82 ? -9.874 -2.283 -7.797 1.00 83.50 82 SER A N 1
ATOM 593 C CA . SER A 1 82 ? -9.625 -1.708 -6.465 1.00 83.50 82 SER A CA 1
ATOM 594 C C . SER A 1 82 ? -9.702 -0.179 -6.476 1.00 83.50 82 SER A C 1
ATOM 596 O O . SER A 1 82 ? -10.305 0.413 -5.583 1.00 83.50 82 SER A O 1
ATOM 598 N N . VAL A 1 83 ? -9.148 0.469 -7.507 1.00 86.25 83 VAL A N 1
ATOM 599 C CA . VAL A 1 83 ? -9.220 1.930 -7.673 1.00 86.25 83 VAL A CA 1
ATOM 600 C C . VAL A 1 83 ? -10.643 2.388 -7.996 1.00 86.25 83 VAL A C 1
ATOM 602 O O . VAL A 1 83 ? -11.092 3.379 -7.431 1.00 86.25 83 VAL A O 1
ATOM 605 N N . LEU A 1 84 ? -11.375 1.663 -8.849 1.00 87.56 84 LEU A N 1
ATOM 606 C CA . LEU A 1 84 ? -12.780 1.946 -9.180 1.00 87.56 84 LEU A CA 1
ATOM 607 C C . LEU A 1 84 ? -13.718 1.804 -7.977 1.00 87.56 84 LEU A C 1
ATOM 609 O O . LEU A 1 84 ? -14.702 2.534 -7.876 1.00 87.56 84 LEU A O 1
ATOM 613 N N . LEU A 1 85 ? -13.418 0.892 -7.053 1.00 86.12 85 LEU A N 1
ATOM 614 C CA . LEU A 1 85 ? -14.217 0.702 -5.845 1.00 86.12 85 LEU A CA 1
ATOM 615 C C . LEU A 1 85 ? -14.174 1.915 -4.911 1.00 86.12 85 LEU A C 1
ATOM 617 O O . LEU A 1 85 ? -15.166 2.170 -4.236 1.00 86.12 85 LEU A O 1
ATOM 621 N N . VAL A 1 86 ? -13.087 2.693 -4.894 1.00 83.50 86 VAL A N 1
ATOM 622 C CA . VAL A 1 86 ? -12.962 3.885 -4.034 1.00 83.50 86 VAL A CA 1
ATOM 623 C C . VAL A 1 86 ? -14.072 4.923 -4.297 1.00 83.50 86 VAL A C 1
ATOM 625 O O . VAL A 1 86 ? -14.806 5.233 -3.357 1.00 83.50 86 VAL A O 1
ATOM 628 N N . PRO A 1 87 ? -14.270 5.450 -5.526 1.00 84.69 87 PRO A N 1
ATOM 629 C CA . PRO A 1 87 ? -15.350 6.396 -5.803 1.00 84.69 87 PRO A CA 1
ATOM 630 C C . PRO A 1 87 ? -16.744 5.761 -5.716 1.00 84.69 87 PRO A C 1
ATOM 632 O O . PRO A 1 87 ? -17.679 6.441 -5.305 1.00 84.69 87 PRO A O 1
ATOM 635 N N . ILE A 1 88 ? -16.902 4.476 -6.060 1.00 84.56 88 ILE A N 1
ATOM 636 C CA . ILE A 1 88 ? -18.200 3.784 -5.970 1.00 84.56 88 ILE A CA 1
ATOM 637 C C . ILE A 1 88 ? -18.651 3.692 -4.513 1.00 84.56 88 ILE A C 1
ATOM 639 O O . ILE A 1 88 ? -19.765 4.096 -4.193 1.00 84.56 88 ILE A O 1
ATOM 643 N N . LEU A 1 89 ? -17.772 3.219 -3.625 1.00 81.19 89 LEU A N 1
ATOM 644 C CA . LEU A 1 89 ? -18.067 3.107 -2.198 1.00 81.19 89 LEU A CA 1
ATOM 645 C C . LEU A 1 89 ? -18.324 4.479 -1.573 1.00 81.19 89 LEU A C 1
ATOM 647 O O . LEU A 1 89 ? -19.252 4.610 -0.776 1.00 81.19 89 LEU A O 1
ATOM 651 N N . TYR A 1 90 ? -17.569 5.501 -1.987 1.00 80.06 90 TYR A N 1
ATOM 652 C CA . TYR A 1 90 ? -17.801 6.884 -1.572 1.00 80.06 90 TYR A CA 1
ATOM 653 C C . TYR A 1 90 ? -19.191 7.391 -1.981 1.00 80.06 90 TYR A C 1
ATOM 655 O O . TYR A 1 90 ? -19.870 8.003 -1.169 1.00 80.06 90 TYR A O 1
ATOM 663 N N . HIS A 1 91 ? -19.659 7.085 -3.194 1.00 82.44 91 HIS A N 1
ATOM 664 C CA . HIS A 1 91 ? -20.984 7.509 -3.659 1.00 82.44 91 HIS A CA 1
ATOM 665 C C . HIS A 1 91 ? -22.154 6.718 -3.057 1.00 82.44 91 HIS A C 1
ATOM 667 O O . HIS A 1 91 ? -23.275 7.218 -3.049 1.00 82.44 91 HIS A O 1
ATOM 673 N N . THR A 1 92 ? -21.927 5.484 -2.599 1.00 74.62 92 THR A N 1
ATOM 674 C CA . THR A 1 92 ? -22.983 4.643 -2.004 1.00 74.62 92 THR A CA 1
ATOM 675 C C . THR A 1 92 ? -23.106 4.764 -0.487 1.00 74.62 92 THR A C 1
ATOM 677 O O . THR A 1 92 ? -24.154 4.422 0.053 1.00 74.62 92 THR A O 1
ATOM 680 N N . VAL A 1 93 ? -22.044 5.188 0.203 1.00 69.50 93 VAL A N 1
ATOM 681 C CA . VAL A 1 93 ? -21.995 5.262 1.678 1.00 69.50 93 VAL A CA 1
ATOM 682 C C . VAL A 1 93 ? -21.829 6.707 2.181 1.00 69.50 93 VAL A C 1
ATOM 684 O O . VAL A 1 93 ? -21.993 6.944 3.376 1.00 69.50 93 VAL A O 1
ATOM 687 N N . GLY A 1 94 ? -21.506 7.657 1.293 1.00 48.31 94 GLY A N 1
ATOM 688 C CA . GLY A 1 94 ? -21.371 9.090 1.588 1.00 48.31 94 GLY A CA 1
ATOM 689 C C . GLY A 1 94 ? -22.694 9.830 1.707 1.00 48.31 94 GLY A C 1
ATOM 690 O O . GLY A 1 94 ? -23.598 9.564 0.885 1.00 48.31 94 GLY A O 1
#

Radius of gyration: 18.49 Å; chains: 1; bounding box: 50×34×43 Å

Sequence (94 aa):
MTRVPLGALLAANVISITGNRLTQLAIPWFVLQTTGSVAKTGLVGFFSLLPFVISSALGGVIVDRLGYRRASVVSDLASGSSVLLVPILYHTVG

pLDDT: mean 82.17, std 7.4, range [48.31, 94.38]

Foldseek 3Di:
DDCVVVVVVVVVVVVVVVVVVVCLVVVLVVCCVVPVDNVVSVVVNCVVCVVVVCCVV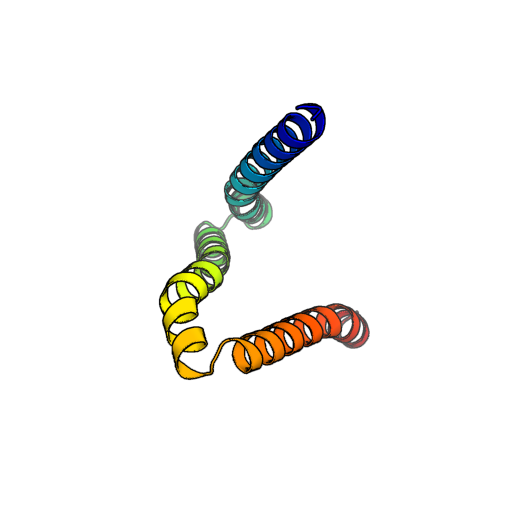CVVVVCVVCDVVRSVVVVVVVVVVVVVVVVVVVVVVD